Protein AF-R6BU93-F1 (afdb_monomer_lite)

Sequence (173 aa):
MSTSEFTPSTMLKRYLETDKRDMYDIVGALMGYINADPTFKTTDFDQAVQYVLNHGVEEKELFAAFDEKLKYEQDPSKWDEEYYAYARVYLKENFCKKRIEHVKAVAQKLYPSNRAKGSTTPIKTKEEENSNKGKKFKSQQKEVKQGGLVTLIVIVAVVVILLAVLVKVIVQK

pLDDT: mean 78.61, std 25.65, range [28.45, 98.69]

Secondary structure (DSSP, 8-state):
---PPP---HHHHHHHHSSS--HHHHHHHHHHHHHH-TT--SSHHHHHHHHHHHTT--HHHHSPPP-TTS-----GGG--HHHHHHHHHHHHHT--HHHHHHHHHHHHHHS--GGG-SS----------------------------------SHHHHHHHHHHHHHHHHHT-

Radius of gyration: 25.49 Å; chains: 1; bounding box: 73×46×62 Å

Foldseek 3Di:
DDPPPQDADPQLVVQLPDPDHDLLSNLVSLLVVCVVPVLPPDCNSVSSVVVSCVSPQPPPNNADDDDPVPDADPPLVPLDPVSLVVLSVVCSVGVHPVSVVVSNVSSCSHPVDPPPPDDDDPDDDDDDDDDDDDDDDDDDDDDDDDDDDDDDPPPVVVVVVVVVVVVVVVVVD

Structure (mmCIF, N/CA/C/O backbone):
data_AF-R6BU93-F1
#
_entry.id   AF-R6BU93-F1
#
loop_
_atom_site.group_PDB
_atom_site.id
_atom_site.type_symbol
_atom_site.label_atom_id
_atom_site.label_alt_id
_atom_site.label_comp_id
_atom_site.label_asym_id
_atom_site.label_entity_id
_atom_site.label_seq_id
_atom_site.pdbx_PDB_ins_code
_atom_site.Cartn_x
_atom_site.Cartn_y
_atom_site.Cartn_z
_atom_site.occupancy
_atom_site.B_iso_or_equiv
_atom_site.auth_seq_id
_atom_site.auth_comp_id
_atom_site.auth_asym_id
_atom_site.auth_atom_id
_atom_site.pdbx_PDB_model_num
ATOM 1 N N . MET A 1 1 ? 18.166 -7.789 23.260 1.00 36.19 1 MET A N 1
ATOM 2 C CA . MET A 1 1 ? 18.087 -6.918 22.067 1.00 36.19 1 MET A CA 1
ATOM 3 C C . MET A 1 1 ? 16.756 -6.197 22.136 1.00 36.19 1 MET A C 1
ATOM 5 O O . MET A 1 1 ? 15.741 -6.872 22.202 1.00 36.19 1 MET A O 1
ATOM 9 N N . SER A 1 2 ? 16.756 -4.868 22.241 1.00 38.75 2 SER A N 1
ATOM 10 C CA . SER A 1 2 ? 15.519 -4.081 22.258 1.00 38.75 2 SER A CA 1
ATOM 11 C C . SER A 1 2 ? 15.016 -3.984 20.819 1.00 38.75 2 SER A C 1
ATOM 13 O O . SER A 1 2 ? 15.626 -3.310 19.993 1.00 38.75 2 SER A O 1
ATOM 15 N N . THR A 1 3 ? 13.973 -4.740 20.483 1.00 46.78 3 THR A N 1
ATOM 16 C CA . THR A 1 3 ? 13.170 -4.462 19.292 1.00 46.78 3 THR A CA 1
ATOM 17 C C . THR A 1 3 ? 12.479 -3.137 19.564 1.00 46.78 3 THR A C 1
ATOM 19 O O . THR A 1 3 ? 11.641 -3.075 20.463 1.00 46.78 3 THR A O 1
ATOM 22 N N . SER A 1 4 ? 12.873 -2.068 18.870 1.00 61.25 4 SER A N 1
ATOM 23 C CA . SER A 1 4 ? 12.162 -0.795 18.970 1.00 61.25 4 SER A CA 1
ATOM 24 C C . SER A 1 4 ? 10.684 -1.049 18.686 1.00 61.25 4 SER A C 1
ATOM 26 O O . SER A 1 4 ? 10.348 -1.630 17.651 1.00 61.25 4 SER A O 1
ATOM 28 N N . GLU A 1 5 ? 9.822 -0.665 19.620 1.00 82.31 5 GLU A N 1
ATOM 29 C CA . GLU A 1 5 ? 8.379 -0.790 19.468 1.00 82.31 5 GLU A CA 1
ATOM 30 C C . GLU A 1 5 ? 7.936 0.001 18.230 1.00 82.31 5 GLU A C 1
ATOM 32 O O . GLU A 1 5 ? 8.330 1.156 18.036 1.00 82.31 5 GLU A O 1
ATOM 37 N N . PHE A 1 6 ? 7.172 -0.641 17.343 1.00 90.62 6 PHE A N 1
ATOM 38 C CA . PHE A 1 6 ? 6.645 0.026 16.159 1.00 90.62 6 PHE A CA 1
ATOM 39 C C . PHE A 1 6 ? 5.752 1.191 16.593 1.00 90.62 6 PHE A C 1
ATOM 41 O O . PHE A 1 6 ? 4.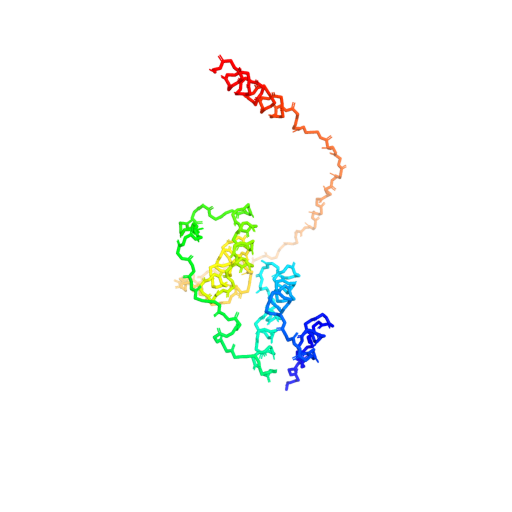798 1.000 17.344 1.00 90.62 6 PHE A O 1
ATOM 48 N N . THR A 1 7 ? 6.046 2.393 16.098 1.00 94.31 7 THR A N 1
ATOM 49 C CA . THR A 1 7 ? 5.230 3.580 16.365 1.00 94.31 7 THR A CA 1
ATOM 50 C C . THR A 1 7 ? 4.367 3.881 15.135 1.00 94.31 7 THR A C 1
ATOM 52 O O . THR A 1 7 ? 4.918 4.214 14.081 1.00 94.31 7 THR A O 1
ATOM 55 N N . PRO A 1 8 ? 3.027 3.777 15.218 1.00 96.19 8 PRO A N 1
ATOM 56 C CA . PRO A 1 8 ? 2.155 4.118 14.101 1.00 96.19 8 PRO A CA 1
ATOM 57 C C . PRO A 1 8 ? 2.191 5.626 13.822 1.00 96.19 8 PRO A C 1
ATOM 59 O O . PRO A 1 8 ? 2.435 6.445 14.709 1.00 96.19 8 PRO A O 1
ATOM 62 N N . SER A 1 9 ? 1.884 6.016 12.587 1.00 96.81 9 SER A N 1
ATOM 63 C CA . SER A 1 9 ? 1.702 7.418 12.233 1.00 96.81 9 SER A CA 1
ATOM 64 C C . SER A 1 9 ? 0.486 7.980 12.968 1.00 96.81 9 SER A C 1
ATOM 66 O O . SER A 1 9 ? -0.502 7.275 13.191 1.00 96.81 9 SER A O 1
ATOM 68 N N . THR A 1 10 ? 0.515 9.276 13.288 1.00 96.69 10 THR A N 1
ATOM 69 C CA . THR A 1 10 ? -0.619 9.969 13.922 1.00 96.69 10 THR A CA 1
ATOM 70 C C . THR A 1 10 ? -1.914 9.784 13.132 1.00 96.69 10 THR A C 1
ATOM 72 O O . THR A 1 10 ? -2.983 9.646 13.717 1.00 96.69 10 THR A O 1
ATOM 75 N N . MET A 1 11 ? -1.818 9.744 11.800 1.00 96.12 11 MET A N 1
ATOM 76 C CA . MET A 1 11 ? -2.966 9.556 10.919 1.00 96.12 11 MET A CA 1
ATOM 77 C C . MET A 1 11 ? -3.561 8.150 11.049 1.00 96.12 11 MET A C 1
ATOM 79 O O . MET A 1 11 ? -4.766 8.030 11.249 1.00 96.12 11 MET A O 1
ATOM 83 N N . LEU A 1 12 ? -2.723 7.106 11.008 1.00 97.75 12 LEU A N 1
ATOM 84 C CA . LEU A 1 12 ? -3.178 5.727 11.197 1.00 97.75 12 LEU A CA 1
ATOM 85 C C . LEU A 1 12 ? -3.817 5.542 12.577 1.00 97.75 12 LEU A C 1
ATOM 87 O O . LEU A 1 12 ? -4.906 4.986 12.680 1.00 97.75 12 LEU A O 1
ATOM 91 N N . LYS A 1 13 ? -3.163 6.062 13.623 1.00 97.12 13 LYS A N 1
ATOM 92 C CA . LYS A 1 13 ? -3.671 6.014 14.996 1.00 97.12 13 LYS A CA 1
ATOM 93 C C . LYS A 1 13 ? -5.052 6.671 15.102 1.00 97.12 13 LYS A C 1
ATOM 95 O O . LYS A 1 13 ? -5.998 6.032 15.549 1.00 97.12 13 LYS A O 1
ATOM 100 N N . ARG A 1 14 ? -5.195 7.897 14.588 1.00 96.56 14 ARG A N 1
ATOM 101 C CA . ARG A 1 14 ? -6.466 8.639 14.590 1.00 96.56 14 ARG A CA 1
ATOM 102 C C . ARG A 1 14 ? -7.600 7.871 13.902 1.00 96.56 14 ARG A C 1
ATOM 104 O O . ARG A 1 14 ? -8.722 7.882 14.394 1.00 96.56 14 ARG A O 1
ATOM 111 N N . TYR A 1 15 ? -7.327 7.215 12.775 1.00 96.88 15 TYR A N 1
ATOM 112 C CA . TYR A 1 15 ? -8.347 6.454 12.042 1.00 96.88 15 TYR A CA 1
ATOM 113 C C . TYR A 1 15 ? -8.742 5.134 12.710 1.00 96.88 15 TYR A C 1
ATOM 115 O O . TYR A 1 15 ? -9.810 4.608 12.416 1.00 96.88 15 TYR A O 1
ATOM 123 N N . LEU A 1 16 ? -7.925 4.600 13.617 1.00 96.12 16 LEU A N 1
ATOM 124 C CA . LEU A 1 16 ? -8.278 3.413 14.401 1.00 96.12 16 LEU A CA 1
ATOM 125 C C . LEU A 1 16 ? -9.051 3.755 15.683 1.00 96.12 16 LEU A C 1
ATOM 127 O O . LEU A 1 16 ? -9.800 2.910 16.178 1.00 96.12 16 LEU A O 1
ATOM 131 N N . GLU A 1 17 ? -8.885 4.975 16.197 1.00 94.38 17 GLU A N 1
ATOM 132 C CA . GLU A 1 17 ? -9.518 5.479 17.426 1.00 94.38 17 GLU A CA 1
ATOM 133 C C . GLU A 1 17 ? -10.910 6.102 17.205 1.00 94.38 17 GLU A C 1
ATOM 135 O O . GLU A 1 17 ? -11.603 6.393 18.174 1.00 94.38 17 GLU A O 1
ATOM 140 N N . THR A 1 18 ? -11.341 6.314 15.957 1.00 92.19 18 THR A N 1
ATOM 141 C CA . THR A 1 18 ? -12.697 6.812 15.662 1.00 92.19 18 THR A CA 1
ATOM 142 C C . THR A 1 18 ? -13.759 5.723 15.858 1.00 92.19 18 THR A C 1
ATOM 144 O O . THR A 1 18 ? -13.548 4.568 15.480 1.00 92.19 18 THR A O 1
ATOM 147 N N . ASP A 1 19 ? -14.932 6.103 16.377 1.00 85.50 19 ASP A N 1
ATOM 148 C CA . ASP A 1 19 ? -16.069 5.194 16.604 1.00 85.50 19 ASP A CA 1
ATOM 149 C C . ASP A 1 19 ? -16.558 4.525 15.310 1.00 85.50 19 ASP A C 1
ATOM 151 O O . ASP A 1 19 ? -17.021 3.385 15.311 1.00 85.50 19 ASP A O 1
ATOM 155 N N . LYS A 1 20 ? -16.463 5.244 14.185 1.00 89.69 20 LYS A N 1
ATOM 156 C CA . LYS A 1 20 ? -16.806 4.748 12.848 1.00 89.69 20 LYS A CA 1
ATOM 157 C C . LYS A 1 20 ? -15.562 4.757 11.979 1.00 89.69 20 LYS A C 1
ATOM 159 O O . LYS A 1 20 ? -15.199 5.791 11.420 1.00 89.69 20 LYS A O 1
ATOM 164 N N . ARG A 1 21 ? -14.908 3.602 11.896 1.00 91.81 21 ARG A N 1
ATOM 165 C CA . ARG A 1 21 ? -13.724 3.397 11.059 1.00 91.81 21 ARG A CA 1
ATOM 166 C C . ARG A 1 21 ? -14.123 3.379 9.590 1.00 91.81 21 ARG A C 1
ATOM 168 O O . ARG A 1 21 ? -15.002 2.615 9.200 1.00 91.81 21 ARG A O 1
ATOM 175 N N . ASP A 1 22 ? -13.441 4.182 8.785 1.00 95.00 22 ASP A N 1
ATOM 176 C CA . ASP A 1 22 ? -13.516 4.108 7.331 1.00 95.00 22 ASP A CA 1
ATOM 177 C C . ASP A 1 22 ? -12.291 3.341 6.813 1.00 95.00 22 ASP A C 1
ATOM 179 O O . ASP A 1 22 ? -11.142 3.734 7.044 1.00 95.00 22 ASP A O 1
ATOM 183 N N . MET A 1 23 ? -12.525 2.218 6.127 1.00 95.75 23 MET A N 1
ATOM 184 C CA . MET A 1 23 ? -11.437 1.425 5.552 1.00 95.75 23 MET A CA 1
ATOM 185 C C . MET A 1 23 ? -10.661 2.203 4.491 1.00 95.75 23 MET A C 1
ATOM 187 O O . MET A 1 23 ? -9.461 1.982 4.352 1.00 95.75 23 MET A O 1
ATOM 191 N N . TYR A 1 24 ? -11.290 3.142 3.781 1.00 96.00 24 TYR A N 1
ATOM 192 C CA . TYR A 1 24 ? -10.599 3.984 2.809 1.00 96.00 24 TYR A CA 1
ATOM 193 C C . TYR A 1 24 ? -9.543 4.874 3.479 1.00 96.00 24 TYR A C 1
ATOM 195 O O . TYR A 1 24 ? -8.434 5.017 2.957 1.00 96.00 24 TYR A O 1
ATOM 203 N N . ASP A 1 25 ? -9.844 5.409 4.663 1.00 97.38 25 ASP A N 1
ATOM 204 C CA . ASP A 1 25 ? -8.912 6.222 5.449 1.00 97.38 25 ASP A CA 1
ATOM 205 C C . ASP A 1 25 ? -7.757 5.382 6.011 1.00 97.38 25 ASP A C 1
ATOM 207 O O . ASP A 1 25 ? -6.589 5.775 5.912 1.00 97.38 25 ASP A O 1
ATOM 211 N N . ILE A 1 26 ? -8.057 4.191 6.541 1.00 98.25 26 ILE A N 1
ATOM 212 C CA . ILE A 1 26 ? -7.042 3.254 7.050 1.00 98.25 26 ILE A CA 1
ATOM 213 C C . ILE A 1 26 ? -6.124 2.784 5.917 1.00 98.25 26 ILE A C 1
ATOM 215 O O . ILE A 1 26 ? -4.900 2.865 6.047 1.00 98.25 26 ILE A O 1
ATOM 219 N N . VAL A 1 27 ? -6.685 2.365 4.779 1.00 98.44 27 VAL A N 1
ATOM 220 C CA . VAL A 1 27 ? -5.917 2.006 3.576 1.00 98.44 27 VAL A CA 1
ATOM 221 C C . VAL A 1 27 ? -5.103 3.200 3.087 1.00 98.44 27 VAL A C 1
ATOM 223 O O . VAL A 1 27 ? -3.927 3.047 2.761 1.00 98.44 27 VAL A O 1
ATOM 226 N N . GLY A 1 28 ? -5.670 4.408 3.088 1.00 98.25 28 GLY A N 1
ATOM 227 C CA . GLY A 1 28 ? -4.953 5.638 2.755 1.00 98.25 28 GLY A CA 1
ATOM 228 C C . GLY A 1 28 ? -3.733 5.873 3.651 1.00 98.25 28 GLY A C 1
ATOM 229 O O . GLY A 1 28 ? -2.654 6.199 3.150 1.00 98.25 28 GLY A O 1
ATOM 230 N N . ALA A 1 29 ? -3.867 5.646 4.959 1.00 98.38 29 ALA A N 1
ATOM 231 C CA . ALA A 1 29 ? -2.755 5.722 5.900 1.00 98.38 29 ALA A CA 1
ATOM 232 C C . ALA A 1 29 ? -1.705 4.627 5.662 1.00 98.38 29 ALA A C 1
ATOM 234 O O . ALA A 1 29 ? -0.514 4.935 5.665 1.00 98.38 29 ALA A O 1
ATOM 235 N N . LEU A 1 30 ? -2.116 3.387 5.375 1.00 98.69 30 LEU A N 1
ATOM 236 C CA . LEU A 1 30 ? -1.208 2.288 5.015 1.00 98.69 30 LEU A CA 1
ATOM 237 C C . LEU A 1 30 ? -0.435 2.570 3.717 1.00 98.69 30 LEU A C 1
ATOM 239 O O . LEU A 1 30 ? 0.775 2.349 3.658 1.00 98.69 30 LEU A O 1
ATOM 243 N N . MET A 1 31 ? -1.091 3.143 2.704 1.00 98.56 31 MET A N 1
ATOM 244 C CA . MET A 1 31 ? -0.431 3.602 1.476 1.00 98.56 31 MET A CA 1
ATOM 245 C C . MET A 1 31 ? 0.622 4.683 1.756 1.00 98.56 31 MET A C 1
ATOM 247 O O . MET A 1 31 ? 1.617 4.767 1.037 1.00 98.56 31 MET A O 1
ATOM 251 N N . GLY A 1 32 ? 0.456 5.475 2.819 1.00 98.19 32 GLY A N 1
ATOM 252 C CA . GLY A 1 32 ? 1.463 6.426 3.291 1.00 98.19 32 GLY A CA 1
ATOM 253 C C . GLY A 1 32 ? 2.806 5.767 3.624 1.00 98.19 32 GLY A C 1
ATOM 254 O O . GLY A 1 32 ? 3.847 6.307 3.258 1.00 98.19 32 GLY A O 1
ATOM 255 N N . TYR A 1 33 ? 2.795 4.572 4.225 1.00 98.31 33 TYR A N 1
ATOM 256 C CA . TYR A 1 33 ? 4.017 3.813 4.518 1.00 98.31 33 TYR A CA 1
ATOM 257 C C . TYR A 1 33 ? 4.702 3.318 3.243 1.00 98.31 33 TYR A C 1
ATOM 259 O O . TYR A 1 33 ? 5.917 3.442 3.119 1.00 98.31 33 TYR A O 1
ATOM 267 N N . ILE A 1 34 ? 3.929 2.836 2.262 1.00 98.06 34 ILE A N 1
ATOM 268 C CA . ILE A 1 34 ? 4.467 2.447 0.947 1.00 98.06 34 ILE A CA 1
ATOM 269 C C . ILE A 1 34 ? 5.063 3.661 0.225 1.00 98.06 34 ILE A C 1
ATOM 271 O O . ILE A 1 34 ? 6.078 3.553 -0.450 1.00 98.06 34 ILE A O 1
ATOM 275 N N . ASN A 1 35 ? 4.452 4.839 0.346 1.00 96.94 35 ASN A N 1
ATOM 276 C CA . ASN A 1 35 ? 4.971 6.047 -0.293 1.00 96.94 35 ASN A CA 1
ATOM 277 C C . ASN A 1 35 ? 6.232 6.588 0.391 1.00 96.94 35 ASN A C 1
ATOM 279 O O . ASN A 1 35 ? 7.090 7.144 -0.292 1.00 96.94 35 ASN A O 1
ATOM 283 N N . ALA A 1 36 ? 6.348 6.426 1.711 1.00 97.12 36 ALA A N 1
ATOM 284 C CA . ALA A 1 36 ? 7.535 6.803 2.473 1.00 97.12 36 ALA A CA 1
ATOM 285 C C . ALA A 1 36 ? 8.715 5.850 2.221 1.00 97.12 36 ALA A C 1
ATOM 287 O O . ALA A 1 36 ? 9.859 6.297 2.137 1.00 97.12 36 ALA A O 1
ATOM 288 N N . ASP A 1 37 ? 8.436 4.557 2.045 1.00 97.06 37 ASP A N 1
ATOM 289 C CA . ASP A 1 37 ? 9.415 3.547 1.652 1.00 97.06 37 ASP A CA 1
ATOM 290 C C . ASP A 1 37 ? 8.942 2.760 0.417 1.00 97.06 37 ASP A C 1
ATOM 292 O O . ASP A 1 37 ? 8.529 1.599 0.513 1.00 97.06 37 ASP A O 1
ATOM 296 N N . PRO A 1 38 ? 9.052 3.360 -0.783 1.00 96.00 38 PRO A N 1
ATOM 297 C CA . PRO A 1 38 ? 8.608 2.733 -2.025 1.00 96.00 38 PRO A CA 1
ATOM 298 C C . PRO A 1 38 ? 9.475 1.543 -2.431 1.00 96.00 38 PRO A C 1
ATOM 300 O O . PRO A 1 38 ? 9.199 0.909 -3.441 1.00 96.00 38 PRO A O 1
ATOM 303 N N . THR A 1 39 ? 10.531 1.231 -1.685 1.00 95.94 39 THR A N 1
ATOM 304 C CA . THR A 1 39 ? 11.420 0.101 -1.964 1.00 95.94 39 THR A CA 1
ATOM 305 C C . THR A 1 39 ? 11.278 -1.030 -0.950 1.00 95.94 39 THR A C 1
ATOM 307 O O . THR A 1 39 ? 11.982 -2.028 -1.081 1.00 95.94 39 THR A O 1
ATOM 310 N N . PHE A 1 40 ? 10.394 -0.882 0.046 1.00 95.62 40 PHE A N 1
ATOM 311 C CA . PHE A 1 40 ? 10.201 -1.835 1.144 1.00 95.62 40 PHE A CA 1
ATOM 312 C C . PHE A 1 40 ? 11.530 -2.246 1.813 1.00 95.62 40 PHE A C 1
ATOM 314 O O . PHE A 1 40 ? 11.797 -3.419 2.080 1.00 95.62 40 PHE A O 1
ATOM 321 N N . LYS A 1 41 ? 12.417 -1.270 2.041 1.00 93.62 41 LYS A N 1
ATOM 322 C CA . LYS A 1 41 ? 13.670 -1.447 2.785 1.00 93.62 41 LYS A CA 1
ATOM 323 C C . LYS A 1 41 ? 13.425 -1.606 4.282 1.00 93.62 41 LYS A C 1
ATOM 325 O O . LYS A 1 41 ? 14.226 -2.264 4.945 1.00 93.62 41 LYS A O 1
ATOM 330 N N . THR A 1 42 ? 12.405 -0.997 4.856 1.00 93.31 42 THR A N 1
ATOM 331 C CA . THR A 1 42 ? 12.040 -1.175 6.262 1.00 93.31 42 THR A CA 1
ATOM 332 C C . THR A 1 42 ? 10.904 -2.186 6.382 1.00 93.31 42 THR A C 1
ATOM 334 O O . THR A 1 42 ? 10.334 -2.645 5.394 1.00 93.31 42 THR A O 1
ATOM 337 N N . THR A 1 43 ? 10.596 -2.573 7.615 1.00 95.38 43 THR A N 1
ATOM 338 C CA . THR A 1 43 ? 9.431 -3.406 7.931 1.00 95.38 43 THR A CA 1
ATOM 339 C C . THR A 1 43 ? 8.208 -2.567 8.295 1.00 95.38 43 THR A C 1
ATOM 341 O O . THR A 1 43 ? 7.204 -3.134 8.715 1.00 95.38 43 THR A O 1
ATOM 344 N N . ASP A 1 44 ? 8.259 -1.237 8.138 1.00 96.25 44 ASP A N 1
ATOM 345 C CA . ASP A 1 44 ? 7.250 -0.333 8.705 1.00 96.25 44 ASP A CA 1
ATOM 346 C C . ASP A 1 44 ? 5.864 -0.568 8.110 1.00 96.25 44 ASP A C 1
ATOM 348 O O . ASP A 1 44 ? 4.879 -0.544 8.839 1.00 96.25 44 ASP A O 1
ATOM 352 N N . PHE A 1 45 ? 5.771 -0.840 6.803 1.00 98.06 45 PHE A N 1
ATOM 353 C CA . PHE A 1 45 ? 4.494 -1.181 6.172 1.00 98.06 45 PHE A CA 1
ATOM 354 C C . PHE A 1 45 ? 3.899 -2.470 6.757 1.00 98.06 45 PHE A C 1
ATOM 356 O O . PHE A 1 45 ? 2.720 -2.505 7.104 1.00 98.06 45 PHE A O 1
ATOM 363 N N . ASP A 1 46 ? 4.713 -3.517 6.912 1.00 98.06 46 ASP A N 1
ATOM 364 C CA . ASP A 1 46 ? 4.251 -4.797 7.454 1.00 98.06 46 ASP A CA 1
ATOM 365 C C . ASP A 1 46 ? 3.862 -4.667 8.930 1.00 98.06 46 ASP A C 1
ATOM 367 O O . ASP A 1 46 ? 2.827 -5.181 9.352 1.00 98.06 46 ASP A O 1
ATOM 371 N N . GLN A 1 47 ? 4.638 -3.911 9.706 1.00 98.00 47 GLN A N 1
ATOM 372 C CA . GLN A 1 47 ? 4.316 -3.600 11.095 1.00 98.00 47 GLN A CA 1
ATOM 373 C C . GLN A 1 47 ? 3.053 -2.736 11.211 1.00 98.00 47 GLN A C 1
ATOM 375 O O . GLN A 1 47 ? 2.247 -2.982 12.103 1.00 98.00 47 GLN A O 1
ATOM 380 N N . ALA A 1 48 ? 2.822 -1.794 10.291 1.00 98.44 48 ALA A N 1
ATOM 381 C CA . ALA A 1 48 ? 1.598 -0.997 10.240 1.00 98.44 48 ALA A CA 1
ATOM 382 C C . ALA A 1 48 ? 0.364 -1.859 9.949 1.00 98.44 48 ALA A C 1
ATOM 384 O O . ALA A 1 48 ? -0.664 -1.698 10.604 1.00 98.44 48 ALA A O 1
ATOM 385 N N . VAL A 1 49 ? 0.468 -2.812 9.017 1.00 98.56 49 VAL A N 1
ATOM 386 C CA . VAL A 1 49 ? -0.600 -3.786 8.745 1.00 98.56 49 VAL A CA 1
ATOM 387 C C . VAL A 1 49 ? -0.892 -4.631 9.988 1.00 98.56 49 VAL A C 1
ATOM 389 O O . VAL A 1 49 ? -2.049 -4.754 10.381 1.00 98.56 49 VAL A O 1
ATOM 392 N N . GLN A 1 50 ? 0.138 -5.174 10.647 1.00 98.25 50 GLN A N 1
ATOM 393 C CA . GLN A 1 50 ? -0.046 -5.944 11.885 1.00 98.25 50 GLN A CA 1
ATOM 394 C C . GLN A 1 50 ? -0.654 -5.096 13.005 1.00 98.25 50 GLN A C 1
ATOM 396 O O . GLN A 1 50 ? -1.522 -5.563 13.737 1.00 98.25 50 GLN A O 1
ATOM 401 N N . TYR A 1 51 ? -0.241 -3.834 13.116 1.00 97.81 51 TYR A N 1
ATOM 402 C CA . TYR A 1 51 ? -0.806 -2.895 14.075 1.00 97.81 51 TYR A CA 1
ATOM 403 C C . TYR A 1 51 ? -2.311 -2.709 13.852 1.00 97.81 51 TYR A C 1
ATOM 405 O O . TYR A 1 51 ? -3.070 -2.821 14.810 1.00 97.81 51 TYR A O 1
ATOM 413 N N . VAL A 1 52 ? -2.759 -2.508 12.607 1.00 98.19 52 VAL A N 1
ATOM 414 C CA . VAL A 1 52 ? -4.189 -2.396 12.259 1.00 98.19 52 VAL A CA 1
ATOM 415 C C . VAL A 1 52 ? -4.975 -3.634 12.696 1.00 98.19 52 VAL A C 1
ATOM 417 O O . VAL A 1 52 ? -5.994 -3.500 13.374 1.00 98.19 52 VAL A O 1
ATOM 420 N N . LEU A 1 53 ? -4.477 -4.830 12.368 1.00 97.88 53 LEU A N 1
ATOM 421 C CA . LEU A 1 53 ? -5.134 -6.094 12.721 1.00 97.88 53 LEU A CA 1
ATOM 422 C C . LEU A 1 53 ? -5.230 -6.282 14.243 1.00 97.88 53 LEU A C 1
ATOM 424 O O . LEU A 1 53 ? -6.285 -6.623 14.775 1.00 97.88 53 LEU A O 1
ATOM 428 N N . ASN A 1 54 ? -4.155 -5.962 14.966 1.00 96.94 54 ASN A N 1
ATOM 429 C CA . ASN A 1 54 ? -4.110 -6.052 16.427 1.00 96.94 54 ASN A CA 1
ATOM 430 C C . ASN A 1 54 ? -4.997 -5.013 17.135 1.00 96.94 54 ASN A C 1
ATOM 432 O O . ASN A 1 54 ? -5.251 -5.149 18.329 1.00 96.94 54 ASN A O 1
ATOM 436 N N . HIS A 1 55 ? -5.483 -3.992 16.421 1.00 95.88 55 HIS A N 1
ATOM 437 C CA . HIS A 1 55 ? -6.382 -2.961 16.952 1.00 95.88 55 HIS A CA 1
ATOM 438 C C . HIS A 1 55 ? -7.845 -3.194 16.546 1.00 95.88 55 HIS A C 1
ATOM 440 O O . HIS A 1 55 ? -8.658 -2.266 16.524 1.00 95.88 55 HIS A O 1
ATOM 446 N N . GLY A 1 56 ? -8.204 -4.448 16.261 1.00 94.75 56 GLY A N 1
ATOM 447 C CA . GLY A 1 56 ? -9.590 -4.884 16.099 1.00 94.75 56 GLY A CA 1
ATOM 448 C C . GLY A 1 56 ? -10.183 -4.616 14.720 1.00 94.75 56 GLY A C 1
ATOM 449 O O . GLY A 1 56 ? -11.397 -4.510 14.612 1.00 94.75 56 GLY A O 1
ATOM 450 N N . VAL A 1 57 ? -9.353 -4.436 13.690 1.00 96.75 57 VAL A N 1
ATOM 451 C CA . VAL A 1 57 ? -9.808 -4.530 12.294 1.00 96.75 57 VAL A CA 1
ATOM 452 C C . VAL A 1 57 ? -9.613 -5.972 11.847 1.00 96.75 57 VAL A C 1
ATOM 454 O O . VAL A 1 57 ? -8.502 -6.498 11.922 1.00 96.75 57 VAL A O 1
ATOM 457 N N . GLU A 1 58 ? -10.675 -6.627 11.392 1.00 97.19 58 GLU A N 1
ATOM 458 C CA . GLU A 1 58 ? -10.580 -8.016 10.956 1.00 97.19 58 GLU A CA 1
ATOM 459 C C . GLU A 1 58 ? -9.904 -8.123 9.581 1.00 97.19 58 GLU A C 1
ATOM 461 O O . GLU A 1 58 ? -9.981 -7.231 8.735 1.00 97.19 58 GLU A O 1
ATOM 466 N N . GLU A 1 59 ? -9.265 -9.263 9.310 1.00 97.62 59 GLU A N 1
ATOM 467 C CA . GLU A 1 59 ? -8.548 -9.478 8.049 1.00 97.62 59 GLU A CA 1
ATOM 468 C C . GLU A 1 59 ? -9.452 -9.298 6.815 1.00 97.62 59 GLU A C 1
ATOM 470 O O . GLU A 1 59 ? -9.050 -8.667 5.839 1.00 97.62 59 GLU A O 1
ATOM 475 N N . LYS A 1 60 ? -10.688 -9.811 6.873 1.00 96.88 60 LYS A N 1
ATOM 476 C CA . LYS A 1 60 ? -11.684 -9.689 5.792 1.00 96.88 60 LYS A CA 1
ATOM 477 C C . LYS A 1 60 ? -12.212 -8.262 5.597 1.00 96.88 60 LYS A C 1
ATOM 479 O O . LYS A 1 60 ? -12.807 -7.986 4.562 1.00 96.88 60 LYS A O 1
ATOM 484 N N . GLU A 1 61 ? -12.058 -7.391 6.595 1.00 96.38 61 GLU A N 1
ATOM 485 C CA . GLU A 1 61 ? -12.427 -5.976 6.491 1.00 96.38 61 GLU A CA 1
ATOM 486 C C . GLU A 1 61 ? -11.285 -5.184 5.861 1.00 96.38 61 GLU A C 1
ATOM 488 O O . GLU A 1 61 ? -11.516 -4.352 4.986 1.00 9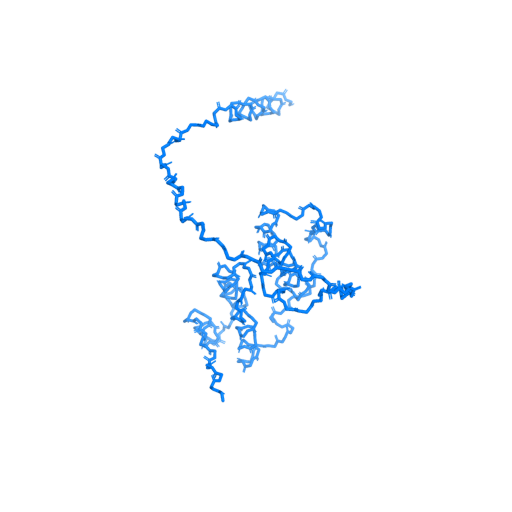6.38 61 GLU A O 1
ATOM 493 N N . LEU A 1 62 ? -10.048 -5.479 6.276 1.00 98.00 62 LEU A N 1
ATOM 494 C CA . LEU A 1 62 ? -8.861 -4.796 5.777 1.00 98.00 62 LEU A CA 1
ATOM 495 C C . LEU A 1 62 ? -8.532 -5.176 4.331 1.00 98.00 62 LEU A C 1
ATOM 497 O O . LEU A 1 62 ? -8.192 -4.306 3.530 1.00 98.00 62 LEU A O 1
ATOM 501 N N . PHE A 1 63 ? -8.579 -6.468 4.001 1.00 98.38 63 PHE A N 1
ATOM 502 C CA . PHE A 1 63 ? -8.198 -6.961 2.683 1.00 98.38 63 PHE A CA 1
ATOM 503 C C . PHE A 1 63 ? -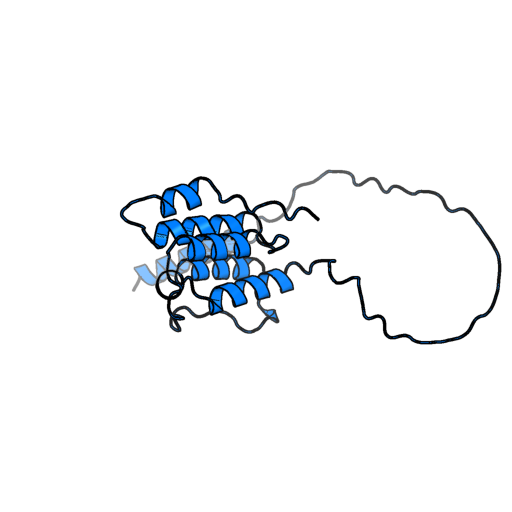9.426 -7.320 1.860 1.00 98.38 63 PHE A C 1
ATOM 505 O O . PHE A 1 63 ? -10.133 -8.287 2.144 1.00 98.38 63 PHE A O 1
ATOM 512 N N . ALA A 1 64 ? -9.621 -6.586 0.770 1.00 97.69 64 ALA A N 1
ATOM 513 C CA . ALA A 1 64 ? -10.624 -6.924 -0.222 1.00 97.69 64 ALA A CA 1
ATOM 514 C C . ALA A 1 64 ? -10.289 -8.252 -0.924 1.00 97.69 64 ALA A C 1
ATOM 516 O O . ALA A 1 64 ? -9.127 -8.664 -1.022 1.00 97.69 64 ALA A O 1
ATOM 517 N N . ALA A 1 65 ? -11.310 -8.896 -1.494 1.00 97.81 65 ALA A N 1
ATOM 518 C CA . ALA A 1 65 ? -11.093 -9.950 -2.479 1.00 97.81 65 ALA A CA 1
ATOM 519 C C . ALA A 1 65 ? -10.325 -9.394 -3.691 1.00 97.81 65 ALA A C 1
ATOM 521 O O . ALA A 1 65 ? -10.429 -8.210 -4.026 1.00 97.81 65 ALA A O 1
ATOM 522 N N . PHE A 1 66 ? -9.545 -10.247 -4.353 1.00 97.06 66 PHE A N 1
ATOM 523 C CA . PHE A 1 66 ? -8.811 -9.844 -5.548 1.00 97.06 66 PHE A CA 1
ATOM 524 C C . PHE A 1 66 ? -9.784 -9.505 -6.687 1.00 97.06 66 PHE A C 1
ATOM 526 O O . PHE A 1 66 ? -10.569 -10.357 -7.099 1.00 97.06 66 PHE A O 1
ATOM 533 N N . ASP A 1 67 ? -9.714 -8.278 -7.206 1.00 96.62 67 ASP A N 1
ATOM 534 C CA . ASP A 1 67 ? -10.522 -7.860 -8.352 1.00 96.62 67 ASP A CA 1
ATOM 535 C C . ASP A 1 67 ? -9.807 -8.191 -9.670 1.00 96.62 67 ASP A C 1
ATOM 537 O O . ASP A 1 67 ? -8.819 -7.549 -10.042 1.00 96.62 67 ASP A O 1
ATOM 541 N N . GLU A 1 68 ? -10.326 -9.191 -10.386 1.00 93.88 68 GLU A N 1
ATOM 542 C CA . GLU A 1 68 ? -9.811 -9.636 -11.686 1.00 93.88 68 GLU A CA 1
ATOM 543 C C . GLU A 1 68 ? -10.024 -8.615 -12.816 1.00 93.88 68 GLU A C 1
ATOM 545 O O . GLU A 1 68 ? -9.331 -8.673 -13.835 1.00 93.88 68 GLU A O 1
ATOM 550 N N . LYS A 1 69 ? -10.952 -7.660 -12.656 1.00 94.62 69 LYS A N 1
ATOM 551 C CA . LYS A 1 69 ? -11.218 -6.621 -13.666 1.00 94.62 69 LYS A CA 1
ATOM 552 C C . LYS A 1 69 ? -10.085 -5.601 -13.732 1.00 94.62 69 LYS A C 1
ATOM 554 O O . LYS A 1 69 ? -9.780 -5.083 -14.807 1.00 94.62 69 LYS A O 1
ATOM 559 N N . LEU A 1 70 ? -9.433 -5.350 -12.601 1.00 92.75 70 LEU A N 1
ATOM 560 C CA . LEU A 1 70 ? -8.262 -4.487 -12.496 1.00 92.75 70 LEU A CA 1
ATOM 561 C C . LEU A 1 70 ? -7.008 -5.260 -12.936 1.00 92.75 70 LEU A C 1
ATOM 563 O O . LEU A 1 70 ? -6.246 -5.794 -12.127 1.00 92.75 70 LEU A O 1
ATOM 567 N N . LYS A 1 71 ? -6.791 -5.359 -14.248 1.00 90.94 71 LYS A N 1
ATOM 568 C CA . LYS A 1 71 ? -5.639 -6.082 -14.811 1.00 90.94 71 LYS A CA 1
ATOM 569 C C . LYS A 1 71 ? -4.307 -5.512 -14.313 1.00 90.94 71 LYS A C 1
ATOM 571 O O . LYS A 1 71 ? -4.180 -4.324 -14.036 1.00 90.94 71 LYS A O 1
ATOM 576 N N . TYR A 1 72 ? -3.301 -6.375 -14.226 1.00 95.62 72 TYR A N 1
ATOM 577 C CA . TYR A 1 72 ? -1.937 -6.004 -13.868 1.00 95.62 72 TYR A CA 1
ATOM 578 C C . TYR A 1 72 ? -0.950 -6.810 -14.722 1.00 95.62 72 TYR A C 1
ATOM 580 O O . TYR A 1 72 ? -1.255 -7.932 -15.130 1.00 95.62 72 TYR A O 1
ATOM 588 N N . GLU A 1 73 ? 0.200 -6.217 -15.044 1.00 97.62 73 GLU A N 1
ATOM 589 C CA . GLU A 1 73 ? 1.227 -6.855 -15.864 1.00 97.62 73 GLU A CA 1
ATOM 590 C C . GLU A 1 73 ? 1.953 -7.938 -15.062 1.00 97.62 73 GLU A C 1
ATOM 592 O O . GLU A 1 73 ? 2.474 -7.684 -13.976 1.00 97.62 73 GLU A O 1
ATOM 597 N N . GLN A 1 74 ? 1.981 -9.150 -15.606 1.00 96.25 74 GLN A N 1
ATOM 598 C CA . GLN A 1 74 ? 2.607 -10.311 -14.976 1.00 96.25 74 GLN A CA 1
ATOM 599 C C . GLN A 1 74 ? 4.010 -10.566 -15.513 1.00 96.25 74 GLN A C 1
ATOM 601 O O . GLN A 1 74 ? 4.803 -11.189 -14.816 1.00 96.25 74 GLN A O 1
ATOM 606 N N . ASP A 1 75 ? 4.316 -10.099 -16.725 1.00 97.75 75 ASP A N 1
ATOM 607 C CA . ASP A 1 75 ? 5.631 -10.227 -17.335 1.00 97.75 75 ASP A CA 1
ATOM 608 C C . ASP A 1 75 ? 6.617 -9.274 -16.651 1.00 97.75 75 ASP A C 1
ATOM 610 O O . ASP A 1 75 ? 6.545 -8.055 -16.862 1.00 97.75 75 ASP A O 1
ATOM 614 N N . PRO A 1 76 ? 7.587 -9.796 -15.874 1.00 97.81 76 PRO A N 1
ATOM 615 C CA . PRO A 1 76 ? 8.508 -8.939 -15.163 1.00 97.81 76 PRO A CA 1
ATOM 616 C C . PRO A 1 76 ? 9.329 -8.074 -16.107 1.00 97.81 76 PRO A C 1
ATOM 618 O O . PRO A 1 76 ? 9.775 -7.015 -15.690 1.00 97.81 76 PRO A O 1
ATOM 621 N N . SER A 1 77 ? 9.582 -8.486 -17.354 1.00 97.88 77 SER A N 1
ATOM 622 C CA . SER A 1 77 ? 10.390 -7.706 -18.303 1.00 97.88 77 SER A CA 1
ATOM 623 C C . SER A 1 77 ? 9.789 -6.334 -18.631 1.00 97.88 77 SER A C 1
ATOM 625 O O . SER A 1 77 ? 10.533 -5.427 -18.995 1.00 97.88 77 SER A O 1
ATOM 627 N N . LYS A 1 78 ? 8.479 -6.166 -18.418 1.00 98.25 78 LYS A N 1
ATOM 628 C CA . LYS A 1 78 ? 7.735 -4.921 -18.634 1.00 98.25 78 LYS A CA 1
ATOM 629 C C . LYS A 1 78 ? 7.517 -4.101 -17.365 1.00 98.25 78 LYS A C 1
ATOM 631 O O . LYS A 1 78 ? 6.866 -3.065 -17.406 1.00 98.25 78 LYS A O 1
ATOM 636 N N . TRP A 1 79 ? 8.009 -4.570 -16.222 1.00 98.56 79 TRP A N 1
ATOM 637 C CA . TRP A 1 79 ? 7.960 -3.793 -14.992 1.00 98.56 79 TRP A CA 1
ATOM 638 C C . TRP A 1 79 ? 9.043 -2.719 -15.037 1.00 98.56 79 TRP A C 1
ATOM 640 O O . TRP A 1 79 ? 10.225 -3.019 -14.852 1.00 98.56 79 TRP A O 1
ATOM 650 N N . ASP A 1 80 ? 8.615 -1.486 -15.278 1.00 98.31 80 ASP A N 1
ATOM 651 C CA . ASP A 1 80 ? 9.401 -0.262 -15.181 1.00 98.31 80 ASP A CA 1
ATOM 652 C C . ASP A 1 80 ? 8.843 0.663 -14.077 1.00 98.31 80 ASP A C 1
ATOM 654 O O . ASP A 1 80 ? 7.898 0.321 -13.358 1.00 98.31 80 ASP A O 1
ATOM 658 N N . GLU A 1 81 ? 9.458 1.834 -13.904 1.00 98.06 81 GLU A N 1
ATOM 659 C CA . GLU A 1 81 ? 9.045 2.818 -12.893 1.00 98.06 81 GLU A CA 1
ATOM 660 C C . GLU A 1 81 ? 7.625 3.354 -13.120 1.00 98.06 81 GLU A C 1
ATOM 662 O O . GLU A 1 81 ? 6.901 3.630 -12.158 1.00 98.06 81 GLU A O 1
ATOM 667 N N . GLU A 1 82 ? 7.207 3.486 -14.383 1.00 98.19 82 GLU A N 1
ATOM 668 C CA . GLU A 1 82 ? 5.867 3.961 -14.727 1.00 98.19 82 GLU A CA 1
ATOM 669 C C . GLU A 1 82 ? 4.824 2.915 -14.324 1.00 98.19 82 GLU A C 1
ATOM 671 O O . GLU A 1 82 ? 3.866 3.210 -13.603 1.00 98.19 82 GLU A O 1
ATOM 676 N N . TYR A 1 83 ? 5.069 1.657 -14.686 1.00 98.50 83 TYR A N 1
ATOM 677 C CA . TYR A 1 83 ? 4.262 0.532 -14.255 1.00 98.50 83 TYR A CA 1
ATOM 678 C C . TYR A 1 83 ? 4.190 0.432 -12.730 1.00 98.50 83 TYR A C 1
ATOM 680 O O . TYR A 1 83 ? 3.114 0.197 -12.177 1.00 98.50 83 TYR A O 1
ATOM 688 N N . TYR A 1 84 ? 5.300 0.653 -12.025 1.00 98.56 84 TYR A N 1
ATOM 689 C CA . TYR A 1 84 ? 5.307 0.624 -10.567 1.00 98.56 84 TYR A CA 1
ATOM 690 C C . TYR A 1 84 ? 4.436 1.720 -9.939 1.00 98.56 84 TYR A C 1
ATOM 692 O O . TYR A 1 84 ? 3.755 1.481 -8.934 1.00 98.56 84 TYR A O 1
ATOM 700 N N . ALA A 1 85 ? 4.397 2.913 -10.536 1.00 97.94 85 ALA A N 1
ATOM 701 C CA . ALA A 1 85 ? 3.468 3.959 -10.125 1.00 97.94 85 ALA A CA 1
ATOM 702 C C . ALA A 1 85 ? 2.004 3.511 -10.300 1.00 97.94 85 ALA A C 1
ATOM 704 O O . ALA A 1 85 ? 1.233 3.598 -9.341 1.00 97.94 85 ALA A O 1
ATOM 705 N N . TYR A 1 86 ? 1.637 2.944 -11.456 1.00 97.81 86 TYR A N 1
ATOM 706 C CA . TYR A 1 86 ? 0.283 2.415 -11.681 1.00 97.81 86 TYR A CA 1
ATOM 707 C C . TYR A 1 86 ? -0.064 1.257 -10.742 1.00 97.81 86 TYR A C 1
ATOM 709 O O . TYR A 1 86 ? -1.164 1.212 -10.195 1.00 97.81 86 TYR A O 1
ATOM 717 N N . ALA A 1 87 ? 0.868 0.334 -10.499 1.00 98.38 87 ALA A N 1
ATOM 718 C CA . ALA A 1 87 ? 0.652 -0.799 -9.605 1.00 98.38 87 ALA A CA 1
ATOM 719 C C . ALA A 1 87 ? 0.293 -0.340 -8.180 1.00 98.38 87 ALA A C 1
ATOM 721 O O . ALA A 1 87 ? -0.599 -0.917 -7.558 1.00 98.38 87 ALA A O 1
ATOM 722 N N . ARG A 1 88 ? 0.922 0.735 -7.681 1.00 98.06 88 ARG A N 1
ATOM 723 C CA . ARG A 1 88 ? 0.577 1.342 -6.384 1.00 98.06 88 ARG A CA 1
ATOM 724 C C . ARG A 1 88 ? -0.789 2.032 -6.392 1.00 98.06 88 ARG A C 1
ATOM 726 O O . ARG A 1 88 ? -1.505 1.940 -5.397 1.00 98.06 88 ARG A O 1
ATOM 733 N N . VAL A 1 89 ? -1.176 2.678 -7.494 1.00 96.94 89 VAL A N 1
ATOM 734 C CA . VAL A 1 89 ? -2.529 3.248 -7.648 1.00 96.94 89 VAL A CA 1
ATOM 735 C C . VAL A 1 89 ? -3.580 2.138 -7.585 1.00 96.94 89 VAL A C 1
ATOM 737 O O . VAL A 1 89 ? -4.476 2.195 -6.747 1.00 96.94 89 VAL A O 1
ATOM 740 N N . TYR A 1 90 ? -3.414 1.071 -8.369 1.00 97.62 90 TYR A N 1
ATOM 741 C CA . TYR A 1 90 ? -4.348 -0.057 -8.367 1.00 97.62 90 TYR A CA 1
ATOM 742 C C . TYR A 1 90 ? -4.352 -0.851 -7.057 1.00 97.62 90 TYR A C 1
ATOM 744 O O . TYR A 1 90 ? -5.365 -1.454 -6.707 1.00 97.62 90 TYR A O 1
ATOM 752 N N . LEU A 1 91 ? -3.245 -0.857 -6.308 1.00 98.44 91 LEU A N 1
ATOM 753 C CA . LEU A 1 91 ? -3.231 -1.391 -4.947 1.00 98.44 91 LEU A CA 1
ATOM 754 C C . LEU A 1 91 ? -4.149 -0.584 -4.021 1.00 98.44 91 LEU A C 1
ATOM 756 O O . LEU A 1 91 ? -4.856 -1.182 -3.218 1.00 98.44 91 LEU A O 1
ATOM 760 N N . LYS A 1 92 ? -4.176 0.748 -4.134 1.00 97.38 92 LYS A N 1
ATOM 761 C CA . LYS A 1 92 ? -5.108 1.572 -3.354 1.00 97.38 92 LYS A CA 1
ATOM 762 C C . LYS A 1 92 ? -6.565 1.317 -3.759 1.00 97.38 92 LYS A C 1
ATOM 764 O O . LYS A 1 92 ? -7.426 1.279 -2.888 1.00 97.38 92 LYS A O 1
ATOM 769 N N . GLU A 1 93 ? -6.837 1.135 -5.052 1.00 96.94 93 GLU A N 1
ATOM 770 C CA . GLU A 1 93 ? -8.191 0.852 -5.561 1.00 96.94 93 GLU A CA 1
ATOM 771 C C . GLU A 1 93 ? -8.727 -0.519 -5.120 1.00 96.94 93 GLU A C 1
ATOM 773 O O . GLU A 1 93 ? -9.916 -0.660 -4.847 1.00 96.94 93 GLU A O 1
ATOM 778 N N . ASN A 1 94 ? -7.860 -1.530 -5.012 1.00 98.12 94 ASN A N 1
ATOM 779 C CA . ASN A 1 94 ? -8.218 -2.868 -4.543 1.00 98.12 94 ASN A CA 1
ATOM 780 C C . ASN A 1 94 ? -7.164 -3.391 -3.562 1.00 98.12 94 ASN A C 1
ATOM 782 O O . ASN A 1 94 ? -6.322 -4.229 -3.899 1.00 98.12 94 ASN A O 1
ATOM 786 N N . PHE A 1 95 ? -7.219 -2.886 -2.329 1.00 98.56 95 PHE A N 1
ATOM 787 C CA . PHE A 1 95 ? -6.266 -3.238 -1.282 1.00 98.56 95 PHE A CA 1
ATOM 788 C C . PHE A 1 95 ? -6.451 -4.696 -0.845 1.00 98.56 95 PHE A C 1
ATOM 790 O O . PHE A 1 95 ? -7.272 -5.023 0.007 1.00 98.56 95 PHE A O 1
ATOM 797 N N . CYS A 1 96 ? -5.700 -5.594 -1.478 1.00 98.44 96 CYS A N 1
ATOM 798 C CA . CYS A 1 96 ? -5.749 -7.032 -1.246 1.00 98.44 96 CYS A CA 1
ATOM 799 C C . CYS A 1 96 ? -4.335 -7.619 -1.182 1.00 98.44 96 CYS A C 1
ATOM 801 O O . CYS A 1 96 ? -3.392 -7.087 -1.778 1.00 98.44 96 CYS A O 1
ATOM 803 N N . LYS A 1 97 ? -4.194 -8.764 -0.506 1.00 98.38 97 LYS A N 1
ATOM 804 C CA . LYS A 1 97 ? -2.898 -9.434 -0.294 1.00 98.38 97 LYS A CA 1
ATOM 805 C C . LYS A 1 97 ? -2.129 -9.670 -1.599 1.00 98.38 97 LYS A C 1
ATOM 807 O O . LYS A 1 97 ? -0.964 -9.299 -1.699 1.00 98.38 97 LYS A O 1
ATOM 812 N N . LYS A 1 98 ? -2.814 -10.160 -2.638 1.00 98.06 98 LYS A N 1
ATOM 813 C CA . LYS A 1 98 ? -2.215 -10.438 -3.954 1.00 98.06 98 LYS A CA 1
ATOM 814 C C . LYS A 1 98 ? -1.620 -9.189 -4.620 1.00 98.06 98 LYS A C 1
ATOM 816 O O . LYS A 1 98 ? -0.559 -9.271 -5.231 1.00 98.06 98 LYS A O 1
ATOM 821 N N . ARG A 1 99 ? -2.260 -8.018 -4.495 1.00 98.44 99 ARG A N 1
ATOM 822 C CA . ARG A 1 99 ? -1.697 -6.761 -5.026 1.00 98.44 99 ARG A CA 1
ATOM 823 C C . ARG A 1 99 ? -0.544 -6.240 -4.189 1.00 98.44 99 ARG A C 1
ATOM 825 O O . ARG A 1 99 ? 0.395 -5.696 -4.757 1.00 98.44 99 ARG A O 1
ATOM 832 N N . ILE A 1 100 ? -0.596 -6.412 -2.869 1.00 98.62 100 ILE A N 1
ATOM 833 C CA . ILE A 1 100 ? 0.511 -6.041 -1.979 1.00 98.62 100 ILE A CA 1
ATOM 834 C C . ILE A 1 100 ? 1.759 -6.842 -2.357 1.00 98.62 100 ILE A C 1
ATOM 836 O O . ILE A 1 100 ? 2.821 -6.262 -2.567 1.00 98.62 100 ILE A O 1
ATOM 840 N N . GLU A 1 101 ? 1.619 -8.161 -2.498 1.00 98.38 101 GLU A N 1
ATOM 841 C CA . GLU A 1 101 ? 2.694 -9.056 -2.941 1.00 98.38 101 GLU A CA 1
ATOM 842 C C . GLU A 1 101 ? 3.238 -8.645 -4.310 1.00 98.38 101 GLU A C 1
ATOM 844 O O . GLU A 1 101 ? 4.452 -8.539 -4.488 1.00 98.38 101 GLU A O 1
ATOM 849 N N . HIS A 1 102 ? 2.346 -8.337 -5.254 1.00 98.56 102 HIS A N 1
ATOM 850 C CA . HIS A 1 102 ? 2.735 -7.881 -6.584 1.00 98.56 102 HIS A CA 1
ATOM 851 C C . HIS A 1 102 ? 3.532 -6.570 -6.546 1.00 98.56 102 HIS A C 1
ATOM 853 O O . HIS A 1 102 ? 4.612 -6.485 -7.122 1.00 98.56 102 HIS A O 1
ATOM 859 N N . VAL A 1 103 ? 3.053 -5.559 -5.816 1.00 98.56 103 VAL A N 1
ATOM 860 C CA . VAL A 1 103 ? 3.746 -4.269 -5.653 1.00 98.56 103 VAL A CA 1
ATOM 861 C C . VAL A 1 103 ? 5.126 -4.460 -5.014 1.00 98.56 103 VAL A C 1
ATOM 863 O O . VAL A 1 103 ? 6.096 -3.865 -5.485 1.00 98.56 103 VAL A O 1
ATOM 866 N N . LYS A 1 104 ? 5.255 -5.333 -4.005 1.00 98.38 104 LYS A N 1
ATOM 867 C CA . LYS A 1 104 ? 6.558 -5.686 -3.415 1.00 98.38 104 LYS A CA 1
ATOM 868 C C . LYS A 1 104 ? 7.491 -6.355 -4.429 1.00 98.38 104 LYS A C 1
ATOM 870 O O . LYS A 1 104 ? 8.667 -6.001 -4.489 1.00 98.38 104 LYS A O 1
ATOM 875 N N . ALA A 1 105 ? 6.984 -7.279 -5.246 1.00 98.25 105 ALA A N 1
ATOM 876 C CA . ALA A 1 105 ? 7.773 -7.961 -6.274 1.00 98.25 105 ALA A CA 1
ATOM 877 C C . ALA A 1 105 ? 8.284 -6.992 -7.355 1.00 98.25 105 ALA A C 1
ATOM 879 O O . ALA A 1 105 ? 9.457 -7.048 -7.737 1.00 98.25 105 ALA A O 1
ATOM 880 N N . VAL A 1 106 ? 7.436 -6.058 -7.800 1.00 98.44 106 VAL A N 1
ATOM 881 C CA . VAL A 1 106 ? 7.824 -4.993 -8.737 1.00 98.44 106 VAL A CA 1
ATOM 882 C C . VAL A 1 106 ? 8.924 -4.121 -8.128 1.00 98.44 106 VAL A C 1
ATOM 884 O O . VAL A 1 106 ? 9.968 -3.931 -8.753 1.00 98.44 106 VAL A O 1
ATOM 887 N N . ALA A 1 107 ? 8.743 -3.662 -6.885 1.00 97.88 107 ALA A N 1
ATOM 888 C CA . ALA A 1 107 ? 9.740 -2.856 -6.183 1.00 97.88 107 ALA A CA 1
ATOM 889 C C . ALA A 1 107 ? 11.084 -3.589 -6.043 1.00 97.88 107 ALA A C 1
ATOM 891 O O . ALA A 1 107 ? 12.138 -3.011 -6.297 1.00 97.88 107 ALA A O 1
ATOM 892 N N . GLN A 1 108 ? 11.066 -4.878 -5.694 1.00 96.75 108 GLN A N 1
ATOM 893 C CA . GLN A 1 108 ? 12.277 -5.686 -5.554 1.00 96.75 108 GLN A CA 1
ATOM 894 C C . GLN A 1 108 ? 13.051 -5.818 -6.872 1.00 96.75 108 GLN A C 1
ATOM 896 O O . GLN A 1 108 ? 14.283 -5.800 -6.863 1.00 96.75 108 GLN A O 1
ATOM 901 N N . LYS A 1 109 ? 12.342 -5.951 -7.999 1.00 96.75 109 LYS A N 1
ATOM 902 C CA . LYS A 1 109 ? 12.954 -6.025 -9.329 1.00 96.75 109 LYS A CA 1
ATOM 903 C C . LYS A 1 109 ? 13.605 -4.695 -9.723 1.00 96.75 109 LYS A C 1
ATOM 905 O O . LYS A 1 109 ? 14.723 -4.705 -10.232 1.00 96.75 109 LYS A O 1
ATOM 910 N N . LEU A 1 110 ? 12.910 -3.578 -9.510 1.00 97.12 110 LEU A N 1
ATOM 911 C CA . LEU A 1 110 ? 13.390 -2.241 -9.885 1.00 97.12 110 LEU A CA 1
ATOM 912 C C . LEU A 1 110 ? 14.523 -1.752 -8.982 1.00 97.12 110 LEU A C 1
ATOM 914 O O . LEU A 1 110 ? 15.476 -1.127 -9.443 1.00 97.12 110 LEU A O 1
ATOM 918 N N . TYR A 1 111 ? 14.449 -2.097 -7.698 1.00 94.50 111 TYR A N 1
ATOM 919 C CA . TYR A 1 111 ? 15.358 -1.632 -6.660 1.00 94.50 111 TYR A CA 1
ATOM 920 C C . TYR A 1 111 ? 15.999 -2.817 -5.931 1.00 94.50 111 TYR A C 1
ATOM 922 O O . TYR A 1 111 ? 15.740 -3.033 -4.740 1.00 94.50 111 TYR A O 1
ATOM 930 N N . PRO A 1 112 ? 16.858 -3.600 -6.610 1.00 87.12 112 PRO A N 1
ATOM 931 C CA . PRO A 1 112 ? 17.521 -4.731 -5.984 1.00 87.12 112 PRO A CA 1
ATOM 932 C C . PRO A 1 112 ? 18.351 -4.234 -4.800 1.00 87.12 112 PRO A C 1
ATOM 934 O O . PRO A 1 112 ? 19.329 -3.495 -4.937 1.00 87.12 112 PRO A O 1
ATOM 937 N N . SER A 1 113 ? 17.944 -4.622 -3.595 1.00 75.44 113 SER A N 1
ATOM 938 C CA . SER A 1 113 ? 18.691 -4.285 -2.392 1.00 75.44 113 SER A CA 1
ATOM 939 C C . SER A 1 113 ? 20.033 -5.021 -2.401 1.00 75.44 113 SER A C 1
ATOM 941 O O . SER A 1 113 ? 20.078 -6.243 -2.518 1.00 75.44 113 SER A O 1
ATOM 943 N N . ASN A 1 114 ? 21.136 -4.316 -2.124 1.00 60.41 114 ASN A N 1
ATOM 944 C CA . ASN A 1 114 ? 22.447 -4.932 -1.839 1.00 60.41 114 ASN A CA 1
ATOM 945 C C . ASN A 1 114 ? 22.451 -5.825 -0.575 1.00 60.41 114 ASN A C 1
ATOM 947 O O . ASN A 1 114 ? 23.492 -6.364 -0.202 1.00 60.41 114 ASN A O 1
ATOM 951 N N . ARG A 1 115 ? 21.296 -6.017 0.078 1.00 55.66 115 ARG A N 1
ATOM 952 C CA . ARG A 1 115 ? 21.102 -6.926 1.217 1.00 55.66 115 ARG A CA 1
ATOM 953 C C . ARG A 1 115 ? 21.384 -8.397 0.880 1.00 55.66 115 ARG A C 1
ATOM 955 O O . ARG A 1 115 ? 21.531 -9.188 1.799 1.00 55.66 115 ARG A O 1
ATOM 962 N N . ALA A 1 116 ? 21.538 -8.738 -0.403 1.00 49.97 116 ALA A N 1
ATOM 963 C CA . ALA A 1 116 ? 21.935 -10.063 -0.881 1.00 49.97 116 ALA A CA 1
ATOM 964 C C . ALA A 1 116 ? 23.428 -10.192 -1.266 1.00 49.97 116 ALA A C 1
ATOM 966 O O . ALA A 1 116 ? 23.787 -11.067 -2.047 1.00 49.97 116 ALA A O 1
ATOM 967 N N . LYS A 1 117 ? 24.343 -9.370 -0.724 1.00 46.12 117 LYS A N 1
ATOM 968 C CA . LYS A 1 117 ? 25.781 -9.727 -0.704 1.00 46.12 117 LYS A CA 1
ATOM 969 C C . LYS A 1 117 ? 26.133 -10.503 0.567 1.00 46.12 117 LYS A C 1
ATOM 971 O O . LYS A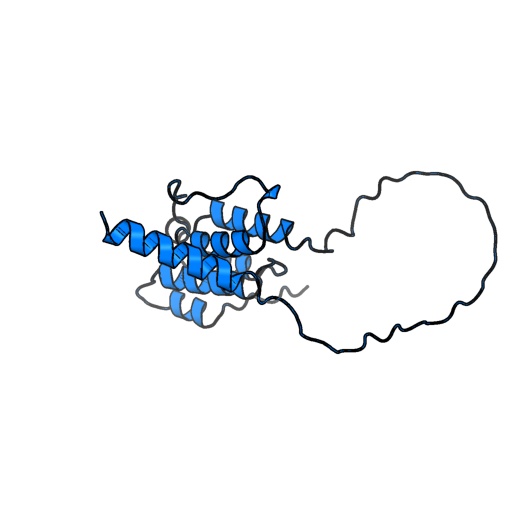 1 117 ? 27.031 -10.142 1.316 1.00 46.12 117 LYS A O 1
ATOM 976 N N . GLY A 1 118 ? 25.399 -11.580 0.797 1.00 48.56 118 GLY A N 1
ATOM 977 C CA . GLY A 1 118 ? 25.698 -12.613 1.774 1.00 48.56 118 GLY A CA 1
ATOM 978 C C . GLY A 1 118 ? 25.152 -13.918 1.214 1.00 48.56 118 GLY A C 1
ATOM 979 O O . GLY A 1 118 ? 23.980 -13.971 0.866 1.00 48.56 118 GLY A O 1
ATOM 980 N N . SER A 1 119 ? 26.025 -14.918 1.074 1.00 48.12 119 SER A N 1
ATOM 981 C CA . SER A 1 119 ? 25.745 -16.301 0.650 1.00 48.12 119 SER A CA 1
ATOM 982 C C . SER A 1 119 ? 25.139 -16.509 -0.749 1.00 48.12 119 SER A C 1
ATOM 984 O O . SER A 1 119 ? 23.932 -16.615 -0.897 1.00 48.12 119 SER A O 1
ATOM 986 N N . THR A 1 120 ? 26.003 -16.622 -1.764 1.00 43.03 120 THR A N 1
ATOM 987 C CA . THR A 1 120 ? 26.348 -17.894 -2.445 1.00 43.03 120 THR A CA 1
ATOM 988 C C . THR A 1 120 ? 27.314 -17.578 -3.586 1.00 43.03 120 THR A C 1
ATOM 990 O O . THR A 1 120 ? 26.923 -17.406 -4.739 1.00 43.03 120 THR A O 1
ATOM 993 N N . THR A 1 121 ? 28.602 -17.484 -3.268 1.00 40.16 121 THR A N 1
ATOM 994 C CA . THR A 1 121 ? 29.649 -17.651 -4.279 1.00 40.16 121 THR A CA 1
ATOM 995 C C . THR A 1 121 ? 29.766 -19.153 -4.544 1.00 40.16 121 THR A C 1
ATOM 997 O O . THR A 1 121 ? 29.940 -19.898 -3.576 1.00 40.16 121 THR A O 1
ATOM 1000 N N . PRO A 1 122 ? 29.702 -19.649 -5.791 1.00 41.53 122 PRO A N 1
ATOM 1001 C CA . PRO A 1 122 ? 30.142 -21.005 -6.071 1.00 41.53 122 PRO A CA 1
ATOM 1002 C C . PRO A 1 122 ? 31.645 -21.045 -5.806 1.00 41.53 122 PRO A C 1
ATOM 1004 O O . PRO A 1 122 ? 32.423 -20.367 -6.481 1.00 41.53 122 PRO A O 1
ATOM 1007 N N . ILE A 1 123 ? 32.041 -21.810 -4.792 1.00 38.62 123 ILE A N 1
ATOM 1008 C CA . ILE A 1 123 ? 33.432 -22.167 -4.532 1.00 38.62 123 ILE A CA 1
ATOM 1009 C C . ILE A 1 123 ? 33.963 -22.839 -5.803 1.00 38.62 123 ILE A C 1
ATOM 1011 O O . ILE A 1 123 ? 33.602 -23.969 -6.123 1.00 38.62 123 ILE A O 1
ATOM 1015 N N . LYS A 1 124 ? 34.811 -22.131 -6.550 1.00 41.50 124 LYS A N 1
ATOM 1016 C CA . LYS A 1 124 ? 35.775 -22.754 -7.454 1.00 41.50 124 LYS A CA 1
ATOM 1017 C C . LYS A 1 124 ? 37.115 -22.737 -6.741 1.00 41.50 124 LYS A C 1
ATOM 1019 O O . LYS A 1 124 ? 37.828 -21.740 -6.765 1.00 41.50 124 LYS A O 1
ATOM 1024 N N . THR A 1 125 ? 37.415 -23.850 -6.089 1.00 36.16 125 THR A N 1
ATOM 1025 C CA . THR A 1 125 ? 38.751 -24.203 -5.621 1.00 36.16 125 THR A CA 1
ATOM 1026 C C . THR A 1 125 ? 39.684 -24.236 -6.827 1.00 36.16 125 THR A C 1
ATOM 1028 O O . THR A 1 125 ? 39.481 -25.050 -7.728 1.00 36.16 125 THR A O 1
ATOM 1031 N N . LYS A 1 126 ? 40.687 -23.358 -6.860 1.00 38.44 126 LYS A N 1
ATOM 1032 C CA . LYS A 1 126 ? 41.969 -23.630 -7.512 1.00 38.44 126 LYS A CA 1
ATOM 1033 C C . LYS A 1 126 ? 43.081 -23.022 -6.671 1.00 38.44 126 LYS A C 1
ATOM 1035 O O . LYS A 1 126 ? 42.961 -21.898 -6.193 1.00 38.44 126 LYS A O 1
ATOM 1040 N N . GLU A 1 127 ? 44.074 -23.868 -6.464 1.00 36.03 127 GLU A N 1
ATOM 1041 C CA . GLU A 1 127 ? 45.216 -23.744 -5.577 1.00 36.03 127 GLU A CA 1
ATOM 1042 C C . GLU A 1 127 ? 46.155 -22.588 -5.928 1.0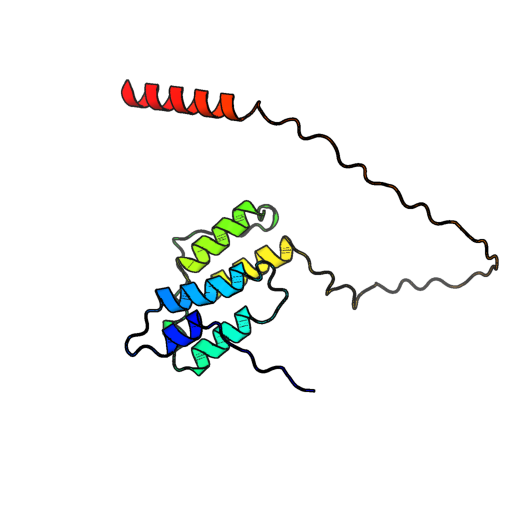0 36.03 127 GLU A C 1
ATOM 1044 O O . GLU A 1 127 ? 46.108 -21.989 -7.003 1.00 36.03 127 GLU A O 1
ATOM 1049 N N . GLU A 1 128 ? 46.972 -22.308 -4.923 1.00 32.69 128 GLU A N 1
ATOM 1050 C CA . GLU A 1 128 ? 47.959 -21.259 -4.744 1.00 32.69 128 GLU A CA 1
ATOM 1051 C C . GLU A 1 128 ? 49.052 -21.230 -5.820 1.00 32.69 128 GLU A C 1
ATOM 1053 O O . GLU A 1 128 ? 49.590 -22.266 -6.199 1.00 32.69 128 GLU A O 1
ATOM 1058 N N . GLU A 1 129 ? 49.511 -20.024 -6.170 1.00 30.88 129 GLU A N 1
ATOM 1059 C CA . GLU A 1 129 ? 50.947 -19.810 -6.345 1.00 30.88 129 GLU A CA 1
ATOM 1060 C C . GLU A 1 129 ? 51.356 -18.384 -5.936 1.00 30.88 129 GLU A C 1
ATOM 1062 O O . GLU A 1 129 ? 50.740 -17.379 -6.297 1.00 30.88 129 GLU A O 1
ATOM 1067 N N . ASN A 1 130 ? 52.403 -18.339 -5.115 1.00 30.28 130 ASN A N 1
ATOM 1068 C CA . ASN A 1 130 ? 53.081 -17.180 -4.548 1.00 30.28 130 ASN A CA 1
ATOM 1069 C C . ASN A 1 130 ? 53.464 -16.098 -5.572 1.00 30.28 130 ASN A C 1
ATOM 1071 O O . ASN A 1 130 ? 54.102 -16.398 -6.577 1.00 30.28 130 ASN A O 1
ATOM 1075 N N . SER A 1 131 ? 53.325 -14.819 -5.195 1.00 29.70 131 SER A N 1
ATOM 1076 C CA . SER A 1 131 ? 54.506 -13.966 -4.955 1.00 29.70 131 SER A CA 1
ATOM 1077 C C . SER A 1 131 ? 54.180 -12.529 -4.538 1.00 29.70 131 SER A C 1
ATOM 1079 O O . SER A 1 131 ? 53.437 -11.787 -5.174 1.00 29.70 131 SER A O 1
ATOM 1081 N N . ASN A 1 132 ? 54.872 -12.141 -3.472 1.00 31.66 132 ASN A N 1
ATOM 1082 C CA . ASN A 1 132 ? 55.170 -10.801 -2.983 1.00 31.66 132 ASN A CA 1
ATOM 1083 C C . ASN A 1 132 ? 55.432 -9.741 -4.077 1.00 31.66 132 ASN A C 1
ATOM 1085 O O . ASN A 1 132 ? 56.398 -9.861 -4.830 1.00 31.66 132 ASN A O 1
ATOM 1089 N N . LYS A 1 133 ? 54.712 -8.609 -4.028 1.00 32.34 133 LYS A N 1
ATOM 1090 C CA . LYS A 1 133 ? 55.319 -7.259 -4.053 1.00 32.34 133 LYS A CA 1
ATOM 1091 C C . LYS A 1 133 ? 54.280 -6.169 -3.809 1.00 32.34 133 LYS A C 1
ATOM 1093 O O . LYS A 1 133 ? 53.400 -5.923 -4.627 1.00 32.34 133 LYS A O 1
ATOM 1098 N N . GLY A 1 134 ? 54.455 -5.447 -2.706 1.00 28.45 134 GLY A N 1
ATOM 1099 C CA . GLY A 1 134 ? 53.797 -4.166 -2.500 1.00 28.45 134 GLY A CA 1
ATOM 1100 C C . GLY A 1 134 ? 54.208 -3.145 -3.561 1.00 28.45 134 GLY A C 1
ATOM 1101 O O . GLY A 1 134 ? 55.370 -3.082 -3.963 1.00 28.45 134 GLY A O 1
ATOM 1102 N N . LYS A 1 135 ? 53.254 -2.304 -3.965 1.00 29.44 135 LYS A N 1
ATOM 1103 C CA . LYS A 1 135 ? 53.503 -0.940 -4.438 1.00 29.44 135 LYS A CA 1
ATOM 1104 C C . LYS A 1 135 ? 52.223 -0.114 -4.326 1.00 29.44 135 LYS A C 1
ATOM 1106 O O . LYS A 1 135 ? 51.163 -0.496 -4.805 1.00 29.44 135 LYS A O 1
ATOM 1111 N N . LYS A 1 136 ? 52.385 1.031 -3.660 1.00 30.98 136 LYS A N 1
ATOM 1112 C CA . LYS A 1 136 ? 51.451 2.151 -3.541 1.00 30.98 136 LYS A CA 1
ATOM 1113 C C . LYS A 1 136 ? 50.837 2.490 -4.901 1.00 30.98 136 LYS A C 1
ATOM 1115 O O . LYS A 1 136 ? 51.591 2.656 -5.857 1.00 30.98 136 LYS A O 1
ATOM 1120 N N . PHE A 1 137 ? 49.530 2.745 -4.947 1.00 30.36 137 PHE A N 1
ATOM 1121 C CA . PHE A 1 137 ? 48.973 3.613 -5.979 1.00 30.36 137 PHE A CA 1
ATOM 1122 C C . PHE A 1 137 ? 47.992 4.628 -5.401 1.00 30.36 137 PHE A C 1
ATOM 1124 O O . PHE A 1 137 ? 47.202 4.348 -4.505 1.00 30.36 137 PHE A O 1
ATOM 1131 N N . LYS A 1 138 ? 48.189 5.850 -5.888 1.00 29.47 138 LYS A N 1
ATOM 1132 C CA . LYS A 1 138 ? 47.607 7.115 -5.463 1.00 29.47 138 LYS A CA 1
ATOM 1133 C C . LYS A 1 138 ? 46.105 7.173 -5.731 1.00 29.47 138 LYS A C 1
ATOM 1135 O O . LYS A 1 138 ? 45.637 6.737 -6.778 1.00 29.47 138 LYS A O 1
ATOM 1140 N N . SER A 1 139 ? 45.422 7.841 -4.806 1.00 32.62 139 SER A N 1
ATOM 1141 C CA . SER A 1 139 ? 44.158 8.547 -5.016 1.00 32.62 139 SER A CA 1
ATOM 1142 C C . SER A 1 139 ? 44.170 9.321 -6.342 1.00 32.62 139 SER A C 1
ATOM 1144 O O . SER A 1 139 ? 45.046 10.158 -6.570 1.00 32.62 139 SER A O 1
ATOM 1146 N N . GLN A 1 140 ? 43.187 9.044 -7.198 1.00 32.25 140 GLN A N 1
ATOM 1147 C CA . GLN A 1 140 ? 42.707 9.978 -8.211 1.00 32.25 140 GLN A CA 1
ATOM 1148 C C . GLN A 1 140 ? 41.202 10.149 -8.015 1.00 32.25 140 GLN A C 1
ATOM 1150 O O . GLN A 1 140 ? 40.372 9.424 -8.557 1.00 32.25 140 GLN A O 1
A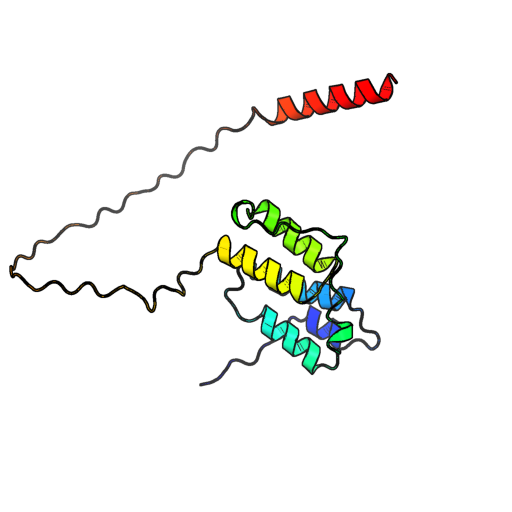TOM 1155 N N . GLN A 1 141 ? 40.887 11.132 -7.184 1.00 29.64 141 GLN A N 1
ATOM 1156 C CA . GLN A 1 141 ? 39.615 11.829 -7.133 1.00 29.64 141 GLN A CA 1
ATOM 1157 C C . GLN A 1 141 ? 39.345 12.428 -8.525 1.00 29.64 141 GLN A C 1
ATOM 1159 O O . GLN A 1 141 ? 40.030 13.358 -8.945 1.00 29.64 141 GLN A O 1
ATOM 1164 N N . LYS A 1 142 ? 38.381 11.874 -9.270 1.00 31.25 142 LYS A N 1
ATOM 1165 C CA . LYS A 1 142 ? 37.815 12.554 -10.441 1.00 31.25 142 LYS A CA 1
ATOM 1166 C C . LYS A 1 142 ? 36.773 13.550 -9.945 1.00 31.25 142 LYS A C 1
ATOM 1168 O O . LYS A 1 142 ? 35.728 13.155 -9.436 1.00 31.25 142 LYS A O 1
ATOM 1173 N N . GLU A 1 143 ? 37.090 14.832 -10.097 1.00 29.95 143 GLU A N 1
ATOM 1174 C CA . GLU A 1 143 ? 36.123 15.926 -10.074 1.00 29.95 143 GLU A CA 1
ATOM 1175 C C . GLU A 1 143 ? 34.985 15.636 -11.063 1.00 29.95 143 GLU A C 1
ATOM 1177 O O . GLU A 1 143 ? 35.223 15.436 -12.256 1.00 29.95 143 GLU A O 1
ATOM 1182 N N . VAL A 1 144 ? 33.743 15.657 -10.582 1.00 31.92 144 VAL A N 1
ATOM 1183 C CA . VAL A 1 144 ? 32.567 15.811 -11.440 1.00 31.92 144 VAL A CA 1
ATOM 1184 C C . VAL A 1 144 ? 32.236 17.298 -11.452 1.00 31.92 144 VAL A C 1
ATOM 1186 O O . VAL A 1 144 ? 31.751 17.843 -10.463 1.00 31.92 144 VAL A O 1
ATOM 1189 N N . LYS A 1 145 ? 32.535 17.964 -12.570 1.00 33.12 145 LYS A N 1
ATOM 1190 C CA . LYS A 1 145 ? 32.077 19.330 -12.833 1.00 33.12 145 LYS A CA 1
ATOM 1191 C C . LYS A 1 145 ? 30.570 19.309 -13.093 1.00 33.12 145 LYS A C 1
ATOM 1193 O O . LYS A 1 145 ? 30.104 18.625 -14.001 1.00 33.12 145 LYS A O 1
ATOM 1198 N N . GLN A 1 146 ? 29.832 20.082 -12.300 1.00 37.66 146 GLN A N 1
ATOM 1199 C CA . GLN A 1 146 ? 28.490 20.553 -12.632 1.00 37.66 146 GLN A CA 1
ATOM 1200 C C . GLN A 1 146 ? 28.545 21.434 -13.886 1.00 37.66 146 GLN A C 1
ATOM 1202 O O . GLN A 1 146 ? 29.387 22.327 -13.978 1.00 37.66 146 GLN A O 1
ATOM 1207 N N . GLY A 1 147 ? 27.606 21.229 -14.808 1.00 32.59 147 GLY A N 1
ATOM 1208 C CA . GLY A 1 147 ? 27.304 22.198 -15.858 1.00 32.59 147 GLY A CA 1
ATOM 1209 C C . GLY A 1 147 ? 26.580 21.590 -17.056 1.00 32.59 147 GLY A C 1
ATOM 1210 O O . GLY A 1 147 ? 27.159 20.776 -17.766 1.00 32.59 147 GLY A O 1
ATOM 1211 N N . GLY A 1 148 ? 25.348 22.047 -17.308 1.00 35.50 148 GLY A N 1
ATOM 1212 C CA . GLY A 1 148 ? 24.750 22.032 -18.649 1.00 35.50 148 GLY A CA 1
ATOM 1213 C C . GLY A 1 148 ? 23.449 21.246 -18.816 1.00 35.50 148 GLY A C 1
ATOM 1214 O O . GLY A 1 148 ? 23.446 20.151 -19.363 1.00 35.50 148 GLY A O 1
ATOM 1215 N N . LEU A 1 149 ? 22.330 21.852 -18.412 1.00 43.38 149 LEU A N 1
ATOM 1216 C CA . LEU A 1 149 ? 20.973 21.535 -18.875 1.00 43.38 149 LEU A CA 1
ATOM 1217 C C . LEU A 1 149 ? 20.822 21.966 -20.345 1.00 43.38 149 LEU A C 1
ATOM 1219 O O . LEU A 1 149 ? 20.693 23.161 -20.566 1.00 43.38 149 LEU A O 1
ATOM 1223 N N . VAL A 1 150 ? 20.815 21.040 -21.314 1.00 41.81 150 VAL A N 1
ATOM 1224 C CA . VAL A 1 150 ? 20.082 21.104 -22.611 1.00 41.81 150 VAL A CA 1
ATOM 1225 C C . VAL A 1 150 ? 20.138 19.676 -23.195 1.00 41.81 150 VAL A C 1
ATOM 1227 O O . VAL A 1 150 ? 21.226 19.144 -23.379 1.00 41.81 150 VAL A O 1
ATOM 1230 N N . THR A 1 151 ? 19.065 18.935 -23.493 1.00 39.47 151 THR A N 1
ATOM 1231 C CA . THR A 1 151 ? 18.197 19.128 -24.669 1.00 39.47 151 THR A CA 1
ATOM 1232 C C . THR A 1 151 ? 17.082 18.069 -24.647 1.00 39.47 151 THR A C 1
ATOM 1234 O O . THR A 1 151 ? 17.394 16.883 -24.644 1.00 39.47 151 THR A O 1
ATOM 1237 N N . LEU A 1 152 ? 15.800 18.462 -24.681 1.00 44.47 152 LEU A N 1
ATOM 1238 C CA . LEU A 1 152 ? 14.692 17.571 -25.082 1.00 44.47 152 LEU A CA 1
ATOM 1239 C C . LEU A 1 152 ? 13.432 18.378 -25.474 1.00 44.47 152 LEU A C 1
ATOM 1241 O O . LEU A 1 152 ? 12.379 18.268 -24.858 1.00 44.47 152 LEU A O 1
ATOM 1245 N N . ILE A 1 153 ? 13.528 19.211 -26.519 1.00 49.75 153 ILE A N 1
ATOM 1246 C CA . ILE A 1 153 ? 12.362 19.892 -27.132 1.00 49.75 153 ILE A CA 1
ATOM 1247 C C . ILE A 1 153 ? 12.162 19.410 -28.574 1.00 49.75 153 ILE A C 1
ATOM 1249 O O . ILE A 1 153 ? 12.151 20.193 -29.513 1.00 49.75 153 ILE A O 1
ATOM 1253 N N . VAL A 1 154 ? 12.008 18.101 -28.783 1.00 50.84 154 VAL A N 1
ATOM 1254 C CA . VAL A 1 154 ? 11.565 17.598 -30.104 1.00 50.84 154 VAL A CA 1
ATOM 1255 C C . VAL A 1 154 ? 10.319 16.709 -30.014 1.00 50.84 154 VAL A C 1
ATOM 1257 O O . VAL A 1 154 ? 9.581 16.596 -30.985 1.00 50.84 154 VAL A O 1
ATOM 1260 N N . ILE A 1 155 ? 9.974 16.167 -28.840 1.00 51.47 155 ILE A N 1
ATOM 1261 C CA . ILE A 1 155 ? 8.843 15.224 -28.726 1.00 51.47 155 ILE A CA 1
ATOM 1262 C C . ILE A 1 155 ? 7.494 15.935 -28.502 1.00 51.47 155 ILE A C 1
ATOM 1264 O O . ILE A 1 155 ? 6.467 15.471 -28.993 1.00 51.47 155 ILE A O 1
ATOM 1268 N N . VAL A 1 156 ? 7.473 17.106 -27.851 1.00 55.62 156 VAL A N 1
ATOM 1269 C CA . VAL A 1 156 ? 6.211 17.807 -27.531 1.00 55.62 156 VAL A CA 1
ATOM 1270 C C . VAL A 1 156 ? 5.481 18.295 -28.793 1.00 55.62 156 VAL A C 1
ATOM 1272 O O . VAL A 1 156 ? 4.257 18.218 -28.859 1.00 55.62 156 VAL A O 1
ATOM 1275 N N . ALA A 1 157 ? 6.205 18.719 -29.835 1.00 56.44 157 ALA A N 1
ATOM 1276 C CA . ALA A 1 157 ? 5.581 19.214 -31.065 1.00 56.44 157 ALA A CA 1
ATOM 1277 C C . ALA A 1 157 ? 4.844 18.110 -31.851 1.00 56.44 157 ALA A C 1
ATOM 1279 O O . ALA A 1 157 ? 3.777 18.362 -32.406 1.00 56.44 157 ALA A O 1
ATOM 1280 N N . VAL A 1 158 ? 5.360 16.874 -31.856 1.00 63.84 158 VAL A N 1
ATOM 1281 C CA . VAL A 1 158 ? 4.743 15.755 -32.592 1.00 63.84 158 VAL A CA 1
ATOM 1282 C C . VAL A 1 158 ? 3.442 15.299 -31.921 1.00 63.84 158 VAL A C 1
ATOM 1284 O O . VAL A 1 158 ? 2.453 15.041 -32.608 1.00 63.84 158 VAL A O 1
ATOM 1287 N N . VAL A 1 159 ? 3.399 15.274 -30.584 1.00 72.12 159 VAL A N 1
ATOM 1288 C CA . VAL A 1 159 ? 2.199 14.877 -29.825 1.00 72.12 159 VAL A CA 1
ATOM 1289 C C . VAL A 1 159 ? 1.064 15.894 -29.993 1.00 72.12 159 VAL A C 1
ATOM 1291 O O . VAL A 1 159 ? -0.084 15.501 -30.199 1.00 72.12 159 VAL A O 1
ATOM 1294 N N . VAL A 1 160 ? 1.370 17.197 -29.985 1.00 74.62 160 VAL A N 1
ATOM 1295 C CA . VAL A 1 160 ? 0.353 18.250 -30.172 1.00 74.62 160 VAL A CA 1
ATOM 1296 C C . VAL A 1 160 ? -0.259 18.199 -31.578 1.00 74.62 160 VAL A C 1
ATOM 1298 O O . VAL A 1 160 ? -1.474 18.339 -31.719 1.00 74.62 160 VAL A O 1
ATOM 1301 N N . ILE A 1 161 ? 0.545 17.937 -32.616 1.00 76.94 161 ILE A N 1
ATOM 1302 C CA . ILE A 1 161 ? 0.045 17.826 -33.997 1.00 76.94 161 ILE A CA 1
ATOM 1303 C C . ILE A 1 161 ? -0.876 16.606 -34.153 1.00 76.94 161 ILE A C 1
ATOM 1305 O O . ILE A 1 161 ? -1.949 16.727 -34.745 1.00 76.94 161 ILE A O 1
ATOM 1309 N N . LEU A 1 162 ? -0.508 15.449 -33.588 1.00 73.62 162 LEU A N 1
ATOM 1310 C CA . LEU A 1 162 ? -1.334 14.237 -33.661 1.00 73.62 162 LEU A CA 1
ATOM 1311 C C . LEU A 1 162 ? -2.688 14.412 -32.960 1.00 73.62 162 LEU A C 1
ATOM 1313 O O . LEU A 1 162 ? -3.715 14.020 -33.516 1.00 73.62 162 LEU A O 1
ATOM 1317 N N . LEU A 1 163 ? -2.714 15.057 -31.789 1.00 76.62 163 LEU A N 1
ATOM 1318 C CA . LEU A 1 163 ? -3.960 15.348 -31.073 1.00 76.62 163 LEU A CA 1
ATOM 1319 C C . LEU A 1 163 ? -4.860 16.318 -31.852 1.00 76.62 163 LEU A C 1
ATOM 1321 O O . LEU A 1 163 ? -6.064 16.084 -31.952 1.00 76.62 163 LEU A O 1
ATOM 1325 N N . ALA A 1 164 ? -4.292 17.364 -32.461 1.00 77.94 164 ALA A N 1
ATOM 1326 C CA . ALA A 1 164 ? -5.060 18.323 -33.258 1.00 77.94 164 ALA A CA 1
ATOM 1327 C C . ALA A 1 164 ? -5.715 17.673 -34.493 1.00 77.94 164 ALA A C 1
ATOM 1329 O O . ALA A 1 164 ? -6.868 17.970 -34.814 1.00 77.94 164 ALA A O 1
ATOM 1330 N N . VAL A 1 165 ? -5.011 16.753 -35.165 1.00 81.06 165 VAL A N 1
ATOM 1331 C CA . VAL A 1 165 ? -5.559 15.994 -36.302 1.00 81.06 165 VAL A CA 1
ATOM 1332 C C . VAL A 1 165 ? -6.684 15.063 -35.848 1.00 81.06 165 VAL A C 1
ATOM 1334 O O . VAL A 1 165 ? -7.732 15.026 -36.493 1.00 81.06 165 VAL A O 1
ATOM 1337 N N . LEU A 1 166 ? -6.513 14.361 -34.722 1.00 81.12 166 LEU A N 1
ATOM 1338 C CA . LEU A 1 166 ? -7.522 13.437 -34.197 1.00 81.12 166 LEU A CA 1
ATOM 1339 C C . LEU A 1 166 ? -8.830 14.160 -33.842 1.00 81.12 166 LEU A C 1
ATOM 1341 O O . LEU A 1 166 ? -9.910 13.717 -34.231 1.00 81.12 166 LEU A O 1
ATOM 1345 N N . VAL A 1 167 ? -8.729 15.311 -33.167 1.00 84.50 167 VAL A N 1
ATOM 1346 C CA . VAL A 1 167 ? -9.886 16.152 -32.823 1.00 84.50 167 VAL A CA 1
ATOM 1347 C C . VAL A 1 167 ? -10.600 16.627 -34.087 1.00 84.50 167 VAL A C 1
ATOM 1349 O O . VAL A 1 167 ? -11.822 16.533 -34.170 1.00 84.50 167 VAL A O 1
ATOM 1352 N N . LYS A 1 168 ? -9.859 17.078 -35.108 1.00 77.94 168 LYS A N 1
ATOM 1353 C CA . LYS A 1 168 ? -10.464 17.542 -36.363 1.00 77.94 168 LYS A CA 1
ATOM 1354 C C . LYS A 1 168 ? -11.219 16.426 -37.097 1.00 77.94 168 LYS A C 1
ATOM 1356 O O . LYS A 1 168 ? -12.299 16.684 -37.614 1.00 77.94 168 LYS A O 1
ATOM 1361 N N . VAL A 1 169 ? -10.693 15.198 -37.108 1.00 80.25 169 VAL A N 1
ATOM 1362 C CA . VAL A 1 169 ? -11.360 14.032 -37.721 1.00 80.25 169 VAL A CA 1
ATOM 1363 C C . VAL A 1 169 ? -12.642 13.651 -36.978 1.00 80.25 169 VAL A C 1
ATOM 1365 O O . VAL A 1 169 ? -13.621 13.281 -37.620 1.00 80.25 169 VAL A O 1
ATOM 1368 N N . ILE A 1 170 ? -12.657 13.756 -35.647 1.00 76.88 170 ILE A N 1
ATOM 1369 C CA . ILE A 1 170 ? -13.853 13.479 -34.836 1.00 76.88 170 ILE A CA 1
ATOM 1370 C C . ILE A 1 170 ? -14.929 14.548 -35.059 1.00 76.88 170 ILE A C 1
ATOM 1372 O O . ILE A 1 170 ? -16.100 14.210 -35.142 1.00 76.88 170 ILE A O 1
ATOM 1376 N N . VAL A 1 171 ? -14.542 15.821 -35.187 1.00 77.38 171 VAL A N 1
ATOM 1377 C CA . VAL A 1 171 ? -15.483 16.942 -35.371 1.00 77.38 171 VAL A CA 1
ATOM 1378 C C . VAL A 1 171 ? -16.060 17.011 -36.796 1.00 77.38 171 VAL A C 1
ATOM 1380 O O . VAL A 1 171 ? -17.113 17.605 -36.996 1.00 77.38 171 VAL A O 1
ATOM 1383 N N . GLN A 1 172 ? -15.382 16.435 -37.796 1.00 60.97 172 GLN A N 1
ATOM 1384 C CA . GLN A 1 172 ? -15.833 16.430 -39.198 1.00 60.97 172 GLN A CA 1
ATOM 1385 C C . GLN A 1 172 ? -16.635 15.179 -39.609 1.00 60.97 172 GLN A C 1
ATOM 1387 O O . GLN A 1 172 ? -17.024 15.079 -40.773 1.00 60.97 172 GLN A O 1
ATOM 1392 N N . LYS A 1 173 ? -16.866 14.236 -38.692 1.00 53.31 173 LYS A N 1
ATOM 1393 C CA . LYS A 1 173 ? -17.796 13.110 -38.868 1.00 53.31 173 LYS A CA 1
ATOM 1394 C C . LYS A 1 173 ? -19.141 13.426 -38.232 1.00 53.31 173 LYS A C 1
ATOM 1396 O O . LYS A 1 173 ? -20.146 12.960 -38.807 1.00 53.31 173 LYS A O 1
#